Protein AF-A0A7J4QMQ7-F1 (afdb_monomer_lite)

Structure (mmCIF, N/CA/C/O backbone):
data_AF-A0A7J4QMQ7-F1
#
_entry.id   AF-A0A7J4QMQ7-F1
#
loop_
_atom_site.group_PDB
_atom_site.id
_atom_site.type_symbol
_atom_site.label_atom_id
_atom_site.label_alt_id
_atom_site.label_comp_id
_atom_site.label_asym_id
_atom_site.label_entity_id
_atom_site.label_seq_id
_atom_site.pdbx_PDB_ins_code
_atom_site.Cartn_x
_atom_site.Cartn_y
_atom_site.Cartn_z
_atom_site.occupancy
_atom_site.B_iso_or_equiv
_atom_site.auth_seq_id
_atom_site.auth_comp_id
_atom_site.auth_asym_id
_atom_site.auth_atom_id
_atom_site.pdbx_PDB_model_num
ATOM 1 N N . ALA A 1 1 ? 21.573 -12.320 -39.645 1.00 33.09 1 ALA A N 1
ATOM 2 C CA . ALA A 1 1 ? 21.555 -10.868 -39.887 1.00 33.09 1 ALA A CA 1
ATOM 3 C C . ALA A 1 1 ? 20.693 -10.239 -38.806 1.00 33.09 1 ALA A C 1
ATOM 5 O O . ALA A 1 1 ? 19.535 -10.604 -38.671 1.00 33.09 1 ALA A O 1
ATOM 6 N N . VAL A 1 2 ? 21.326 -9.428 -37.966 1.00 36.09 2 VAL A N 1
ATOM 7 C CA . VAL A 1 2 ? 20.721 -8.630 -36.896 1.00 36.09 2 VAL A CA 1
ATOM 8 C C . VAL A 1 2 ? 19.966 -7.461 -37.534 1.00 36.09 2 VAL A C 1
ATOM 10 O O . VAL A 1 2 ? 20.568 -6.804 -38.377 1.00 36.09 2 VAL A O 1
ATOM 13 N N . ALA A 1 3 ? 18.703 -7.240 -37.145 1.00 29.95 3 ALA A N 1
ATOM 14 C CA . ALA A 1 3 ? 17.911 -5.991 -37.208 1.00 29.95 3 ALA A CA 1
ATOM 15 C C . ALA A 1 3 ? 16.416 -6.364 -37.321 1.00 29.95 3 ALA A C 1
ATOM 17 O O . ALA A 1 3 ? 16.060 -7.148 -38.188 1.00 29.95 3 ALA A O 1
ATOM 18 N N . ALA A 1 4 ? 15.470 -5.884 -36.525 1.00 35.38 4 ALA A N 1
ATOM 19 C CA . ALA A 1 4 ? 15.498 -4.983 -35.391 1.00 35.38 4 ALA A CA 1
ATOM 20 C C . ALA A 1 4 ? 14.372 -5.451 -34.460 1.00 35.38 4 ALA A C 1
ATOM 22 O O . ALA A 1 4 ? 13.206 -5.476 -34.849 1.00 35.38 4 ALA A O 1
ATOM 23 N N . ALA A 1 5 ? 14.728 -5.868 -33.248 1.00 35.22 5 ALA A N 1
ATOM 24 C CA . ALA A 1 5 ? 13.763 -5.901 -32.168 1.00 35.22 5 ALA A CA 1
ATOM 25 C C . ALA A 1 5 ? 13.475 -4.434 -31.838 1.00 35.22 5 ALA A C 1
ATOM 27 O O . ALA A 1 5 ? 14.260 -3.786 -31.148 1.00 35.22 5 ALA A O 1
ATOM 28 N N . GLU A 1 6 ? 12.396 -3.882 -32.391 1.00 38.44 6 GLU A N 1
ATOM 29 C CA . GLU A 1 6 ? 11.774 -2.686 -31.829 1.00 38.44 6 GLU A CA 1
ATOM 30 C C . GLU A 1 6 ? 11.161 -3.079 -30.481 1.00 38.44 6 GLU A C 1
ATOM 32 O O . GLU A 1 6 ? 9.956 -3.232 -30.319 1.00 38.44 6 GLU A O 1
ATOM 37 N N . THR A 1 7 ? 12.024 -3.281 -29.486 1.00 44.56 7 THR A N 1
ATOM 38 C CA . THR A 1 7 ? 11.683 -3.247 -28.066 1.00 44.56 7 THR A CA 1
ATOM 39 C C . THR A 1 7 ? 11.388 -1.794 -27.712 1.00 44.56 7 THR A C 1
ATOM 41 O O . THR A 1 7 ? 12.202 -1.089 -27.111 1.00 44.56 7 THR A O 1
ATOM 44 N N . GLY A 1 8 ? 10.238 -1.315 -28.187 1.00 38.66 8 GLY A N 1
ATOM 45 C CA . GLY A 1 8 ? 9.666 -0.039 -27.803 1.00 38.66 8 GLY A CA 1
ATOM 46 C C . GLY A 1 8 ? 9.314 -0.103 -26.325 1.00 38.66 8 GLY A C 1
ATOM 47 O O . GLY A 1 8 ? 8.508 -0.922 -25.902 1.00 38.66 8 GLY A O 1
ATOM 48 N N . ALA A 1 9 ? 9.948 0.762 -25.539 1.00 46.59 9 ALA A N 1
ATOM 49 C CA . ALA A 1 9 ? 9.897 0.788 -24.081 1.00 46.59 9 ALA A CA 1
ATOM 50 C C . ALA A 1 9 ? 8.491 0.949 -23.472 1.00 46.59 9 ALA A C 1
ATOM 52 O O . ALA A 1 9 ? 8.365 0.893 -22.257 1.00 46.59 9 ALA A O 1
ATOM 53 N N . LEU A 1 10 ? 7.446 1.130 -24.278 1.00 49.47 10 LEU A N 1
ATOM 54 C CA . LEU A 1 10 ? 6.048 1.102 -23.884 1.00 49.47 10 LEU A CA 1
ATOM 55 C C . LEU A 1 10 ? 5.227 0.717 -25.128 1.00 49.47 10 LEU A C 1
ATOM 57 O O . LEU A 1 10 ? 4.951 1.581 -25.958 1.00 49.47 10 LEU A O 1
ATOM 61 N N . ASP A 1 11 ? 4.692 -0.505 -25.201 1.00 52.41 11 ASP A N 1
ATOM 62 C CA . ASP A 1 11 ? 3.476 -0.810 -25.991 1.00 52.41 11 ASP A CA 1
ATOM 63 C C . ASP A 1 11 ? 2.231 -0.097 -25.390 1.00 52.41 11 ASP A C 1
ATOM 65 O O . ASP A 1 11 ? 1.110 -0.599 -25.372 1.00 52.41 11 ASP A O 1
ATOM 69 N N . GLY A 1 12 ? 2.426 1.109 -24.845 1.00 51.53 12 GLY A N 1
ATOM 70 C CA . GLY A 1 12 ? 1.435 1.966 -24.203 1.00 51.53 12 GLY A CA 1
ATOM 71 C C . GLY A 1 12 ? 0.657 2.840 -25.186 1.00 51.53 12 GLY A C 1
ATOM 72 O O . GLY A 1 12 ? -0.088 3.714 -24.755 1.00 51.53 12 GLY A O 1
ATOM 73 N N . VAL A 1 13 ? 0.818 2.627 -26.496 1.00 55.34 13 VAL A N 1
ATOM 74 C CA . VAL A 1 13 ? 0.095 3.385 -27.534 1.00 55.34 13 VAL A CA 1
ATOM 75 C C . VAL A 1 13 ? -1.342 2.876 -27.700 1.00 55.34 13 VAL A C 1
ATOM 77 O O . VAL A 1 13 ? -2.222 3.624 -28.113 1.00 55.34 13 VAL A O 1
ATOM 80 N N . ASN A 1 14 ? -1.611 1.625 -27.313 1.00 58.56 14 ASN A N 1
ATOM 81 C CA . ASN A 1 14 ? -2.950 1.049 -27.344 1.00 58.56 14 ASN A CA 1
ATOM 82 C C . ASN A 1 14 ? -3.477 0.815 -25.919 1.00 58.56 14 ASN A C 1
ATOM 84 O O . ASN A 1 14 ? -3.188 -0.227 -25.326 1.00 58.56 14 ASN A O 1
ATOM 88 N N . PRO A 1 15 ? -4.320 1.714 -25.378 1.00 57.81 15 PRO A N 1
ATOM 89 C CA . PRO A 1 15 ? -4.917 1.557 -24.046 1.00 57.81 15 PRO A CA 1
ATOM 90 C C . PRO A 1 15 ? -5.819 0.315 -23.909 1.00 57.81 15 PRO A C 1
ATOM 92 O O . PRO A 1 15 ? -6.215 -0.039 -22.803 1.00 57.81 15 PRO A O 1
ATOM 95 N N . PHE A 1 16 ? -6.125 -0.360 -25.022 1.00 61.28 16 PHE A N 1
ATOM 96 C CA . PHE A 1 16 ? -6.943 -1.572 -25.089 1.00 61.28 16 PHE A CA 1
ATOM 97 C C . PHE A 1 16 ? -6.141 -2.862 -25.328 1.00 61.28 16 PHE A C 1
ATOM 99 O O . PHE A 1 16 ? -6.741 -3.930 -25.449 1.00 61.28 16 PHE A O 1
ATOM 106 N N . LEU A 1 17 ? -4.801 -2.810 -25.377 1.00 63.38 17 LEU A N 1
ATOM 107 C CA . LEU A 1 17 ? -3.978 -4.025 -25.376 1.00 63.38 17 LEU A CA 1
ATOM 108 C C . LEU A 1 17 ? -3.992 -4.659 -23.979 1.00 63.38 17 LEU A C 1
ATOM 110 O O . LEU A 1 17 ? -3.070 -4.500 -23.182 1.00 63.38 17 LEU A O 1
ATOM 114 N N . LEU A 1 18 ? -5.045 -5.432 -23.704 1.00 59.81 18 LEU A N 1
ATOM 115 C CA . LEU A 1 18 ? -5.242 -6.192 -22.462 1.00 59.81 18 LEU A CA 1
ATOM 116 C C . LEU A 1 18 ? -4.141 -7.236 -22.191 1.00 59.81 18 LEU A C 1
ATOM 118 O O . LEU A 1 18 ? -4.106 -7.800 -21.100 1.00 59.81 18 LEU A O 1
ATOM 122 N N . GLY A 1 19 ? -3.260 -7.491 -23.166 1.00 63.00 19 GLY A N 1
ATOM 123 C CA . GLY A 1 19 ? -2.072 -8.332 -23.018 1.00 63.00 19 GLY A CA 1
ATOM 124 C C . GLY A 1 19 ? -0.883 -7.639 -22.341 1.00 63.00 19 GLY A C 1
ATOM 125 O O . GLY A 1 19 ? 0.058 -8.324 -21.949 1.00 63.00 19 GLY A O 1
ATOM 126 N N . SER A 1 20 ? -0.910 -6.309 -22.175 1.00 67.81 20 SER A N 1
ATOM 127 C CA . SER A 1 20 ? 0.129 -5.594 -21.428 1.00 67.81 20 SER A CA 1
ATOM 128 C C . SER A 1 20 ? -0.042 -5.827 -19.917 1.00 67.81 20 SER A C 1
ATOM 130 O O . SER A 1 20 ? -1.152 -5.695 -19.398 1.00 67.81 20 SER A O 1
ATOM 132 N N . PRO A 1 21 ? 1.026 -6.144 -19.171 1.00 71.94 21 PRO A N 1
ATOM 133 C CA . PRO A 1 21 ? 0.942 -6.384 -17.729 1.00 71.94 21 PRO A CA 1
ATOM 134 C C . PRO A 1 21 ? 0.787 -5.102 -16.892 1.00 71.94 21 PRO A C 1
ATOM 136 O O . PRO A 1 21 ? 0.358 -5.170 -15.738 1.00 71.94 21 PRO A O 1
ATOM 139 N N . VAL A 1 22 ? 1.084 -3.923 -17.453 1.00 76.38 22 VAL A N 1
ATOM 140 C CA . VAL A 1 22 ? 1.082 -2.646 -16.714 1.00 76.38 22 VAL A CA 1
ATOM 141 C C . VAL A 1 22 ? -0.323 -2.224 -16.238 1.00 76.38 22 VAL A C 1
ATOM 143 O O . VAL A 1 22 ? -0.464 -1.927 -15.048 1.00 76.38 22 VAL A O 1
ATOM 146 N N . PRO A 1 23 ? -1.386 -2.228 -17.074 1.00 79.62 23 PRO A N 1
ATOM 147 C CA . PRO A 1 23 ? -2.733 -1.860 -16.628 1.00 79.62 23 PRO A CA 1
ATOM 148 C C . PRO A 1 23 ? -3.275 -2.779 -15.527 1.00 79.62 23 PRO A C 1
ATOM 150 O O . PRO A 1 23 ? -3.863 -2.304 -14.555 1.00 79.62 23 PRO A O 1
ATOM 153 N N . TRP A 1 24 ? -3.032 -4.088 -15.639 1.00 81.12 24 TRP A N 1
ATOM 154 C CA . TRP A 1 24 ? -3.447 -5.074 -14.638 1.00 81.12 24 TRP A CA 1
ATOM 155 C C . TRP A 1 24 ? -2.735 -4.876 -13.304 1.00 81.12 24 TRP A C 1
ATOM 157 O O . TRP A 1 24 ? -3.365 -4.937 -12.248 1.00 81.12 24 TRP A O 1
ATOM 167 N N . MET A 1 25 ? -1.439 -4.575 -13.339 1.00 82.81 25 MET A N 1
ATOM 168 C CA . MET A 1 25 ? -0.678 -4.246 -12.141 1.00 82.81 25 MET A CA 1
ATOM 169 C C . MET A 1 25 ? -1.217 -2.985 -11.456 1.00 82.81 25 MET A C 1
ATOM 171 O O . MET A 1 25 ? -1.396 -2.991 -10.241 1.00 82.81 25 MET A O 1
ATOM 175 N N . LEU A 1 26 ? -1.513 -1.917 -12.205 1.00 83.94 26 LEU A N 1
ATOM 176 C CA . LEU A 1 26 ? -2.085 -0.688 -11.641 1.00 83.94 26 LEU A CA 1
ATOM 177 C C . LEU A 1 26 ? -3.480 -0.921 -11.053 1.00 83.94 26 LEU A C 1
ATOM 179 O O . LEU A 1 26 ? -3.784 -0.419 -9.971 1.00 83.94 26 LEU A O 1
ATOM 183 N N . PHE A 1 27 ? -4.307 -1.718 -11.727 1.00 86.81 27 PHE A N 1
ATOM 184 C CA . PHE A 1 27 ? -5.602 -2.133 -11.200 1.00 86.81 27 PHE A CA 1
ATOM 185 C C . PHE A 1 27 ? -5.447 -2.872 -9.864 1.00 86.81 27 PHE A C 1
ATOM 187 O O . PHE A 1 27 ? -6.081 -2.495 -8.878 1.00 86.81 27 PHE A O 1
ATOM 194 N N . LEU A 1 28 ? -4.560 -3.871 -9.804 1.00 89.00 28 LEU A N 1
ATOM 195 C CA . LEU A 1 28 ? -4.277 -4.619 -8.578 1.00 89.00 28 LEU A CA 1
ATOM 196 C C . LEU A 1 28 ? -3.680 -3.732 -7.483 1.00 89.00 28 LEU A C 1
ATOM 198 O O . LEU A 1 28 ? -4.026 -3.910 -6.320 1.00 89.00 28 LEU A O 1
ATOM 202 N N . LEU A 1 29 ? -2.835 -2.760 -7.833 1.00 88.31 29 LEU A N 1
ATOM 203 C CA . LEU A 1 29 ? -2.266 -1.799 -6.888 1.00 88.31 29 LEU A CA 1
ATOM 204 C C . LEU A 1 29 ? -3.378 -1.024 -6.180 1.00 88.31 29 LEU A C 1
ATOM 206 O O . LEU A 1 29 ? -3.421 -1.013 -4.951 1.00 88.31 29 LEU A O 1
ATOM 210 N N . ILE A 1 30 ? -4.289 -0.406 -6.942 1.00 90.12 30 ILE A N 1
ATOM 211 C CA . ILE A 1 30 ? -5.415 0.340 -6.370 1.00 90.12 30 ILE A CA 1
ATOM 212 C C . ILE A 1 30 ? -6.313 -0.603 -5.574 1.00 90.12 30 ILE A C 1
ATOM 214 O O . ILE A 1 30 ? -6.601 -0.331 -4.411 1.00 90.12 30 ILE A O 1
ATOM 218 N N . PHE A 1 31 ? -6.689 -1.742 -6.157 1.00 90.69 31 PHE A N 1
ATOM 219 C CA . PHE A 1 31 ? -7.579 -2.708 -5.523 1.00 90.69 31 PHE A CA 1
ATOM 220 C C . PHE A 1 31 ? -7.034 -3.237 -4.190 1.00 90.69 31 PHE A C 1
ATOM 222 O O . PHE A 1 31 ? -7.785 -3.347 -3.226 1.00 90.69 31 PHE A O 1
ATOM 229 N N . LEU A 1 32 ? -5.737 -3.543 -4.104 1.00 89.25 32 LEU A N 1
ATOM 230 C CA . LEU A 1 32 ? -5.105 -4.034 -2.878 1.00 89.25 32 LEU A CA 1
ATOM 231 C C . LEU A 1 32 ? -4.826 -2.917 -1.865 1.00 89.25 32 LEU A C 1
ATOM 233 O O . LEU A 1 32 ? -4.814 -3.181 -0.665 1.00 89.25 32 LEU A O 1
ATOM 237 N N . TRP A 1 33 ? -4.609 -1.680 -2.317 1.00 89.56 33 TRP A N 1
ATOM 238 C CA . TRP A 1 33 ? -4.378 -0.518 -1.453 1.00 89.56 33 TRP A CA 1
ATOM 239 C C . TRP A 1 33 ? -5.665 0.041 -0.833 1.00 89.56 33 TRP A C 1
ATOM 241 O O . TRP A 1 33 ? -5.642 0.533 0.298 1.00 89.56 33 TRP A O 1
ATOM 251 N N . THR A 1 34 ? -6.798 -0.053 -1.529 1.00 88.31 34 THR A N 1
ATOM 252 C CA . THR A 1 34 ? -8.070 0.517 -1.071 1.00 88.31 34 THR A CA 1
ATOM 253 C C . THR A 1 34 ? -8.558 -0.061 0.272 1.00 88.31 34 THR A C 1
ATOM 255 O O . THR A 1 34 ? -8.872 0.735 1.162 1.00 88.31 34 THR A O 1
ATOM 258 N N . PRO A 1 35 ? -8.586 -1.393 0.494 1.00 87.19 35 PRO A N 1
ATOM 259 C CA . PRO A 1 35 ? -8.998 -1.969 1.773 1.00 87.19 35 PRO A CA 1
ATOM 260 C C . PRO A 1 35 ? -8.157 -1.501 2.974 1.00 87.19 35 PRO A C 1
ATOM 262 O O . PRO A 1 35 ? -8.743 -0.947 3.907 1.00 87.19 35 PRO A O 1
ATOM 265 N N . PRO A 1 36 ? -6.810 -1.621 2.983 1.00 85.56 36 PRO A N 1
ATOM 266 C CA . PRO A 1 36 ? -6.008 -1.202 4.131 1.00 85.56 36 PRO A CA 1
ATOM 267 C C . PRO A 1 36 ? -6.055 0.316 4.370 1.00 85.56 36 PRO A C 1
ATOM 269 O O . PRO A 1 36 ? -5.984 0.748 5.523 1.00 85.56 36 PRO A O 1
ATOM 272 N N . HIS A 1 37 ? -6.242 1.132 3.325 1.00 87.12 37 HIS A N 1
ATOM 273 C CA . HIS A 1 37 ? -6.464 2.574 3.461 1.00 87.12 37 HIS A CA 1
ATOM 274 C C . HIS A 1 37 ? -7.784 2.894 4.180 1.00 87.12 37 HIS A C 1
ATOM 276 O O . HIS A 1 37 ? -7.785 3.622 5.177 1.00 87.12 37 HIS A O 1
ATOM 282 N N . PHE A 1 38 ? -8.904 2.323 3.724 1.00 86.94 38 PHE A N 1
ATOM 283 C CA . PHE A 1 38 ? -10.208 2.571 4.347 1.00 86.94 38 PHE A CA 1
ATOM 284 C C . PHE A 1 38 ? -10.302 1.997 5.757 1.00 86.94 38 PHE A C 1
ATOM 286 O O . PHE A 1 38 ? -10.863 2.632 6.648 1.00 86.94 38 PHE A O 1
ATOM 293 N N . TRP A 1 39 ? -9.708 0.833 5.997 1.00 86.44 39 TRP A N 1
ATOM 294 C CA . TRP A 1 39 ? -9.671 0.232 7.325 1.00 86.44 39 TRP A CA 1
ATOM 295 C C . TRP A 1 39 ? -8.859 1.054 8.326 1.00 86.44 39 TRP A C 1
ATOM 297 O O . TRP A 1 39 ? -9.259 1.155 9.484 1.00 86.44 39 TRP A O 1
ATOM 307 N N . ALA A 1 40 ? -7.778 1.712 7.897 1.00 84.88 40 ALA A N 1
ATOM 308 C CA . ALA A 1 40 ? -7.054 2.653 8.752 1.00 84.88 40 ALA A CA 1
ATOM 309 C C . ALA A 1 40 ? -7.926 3.860 9.152 1.00 84.88 40 ALA A C 1
ATOM 311 O O . ALA A 1 40 ? -7.893 4.286 10.308 1.00 84.88 40 ALA A O 1
ATOM 312 N N . LEU A 1 41 ? -8.753 4.375 8.233 1.00 83.69 41 LEU A N 1
ATOM 313 C CA . LEU A 1 41 ? -9.710 5.447 8.530 1.00 83.69 41 LEU A CA 1
ATOM 314 C C . LEU A 1 41 ? -10.827 4.976 9.475 1.00 83.69 41 LEU A C 1
ATOM 316 O O . LEU A 1 41 ? -11.194 5.698 10.405 1.00 83.69 41 LEU A O 1
ATOM 320 N N . ALA A 1 42 ? -11.329 3.758 9.262 1.00 82.62 42 ALA A N 1
ATOM 321 C CA . ALA A 1 42 ? -12.334 3.131 10.113 1.00 82.62 42 ALA A CA 1
ATOM 322 C C . ALA A 1 42 ? -11.836 2.978 11.554 1.00 82.62 42 ALA A C 1
ATOM 324 O O . ALA A 1 42 ? -12.524 3.377 12.488 1.00 82.62 42 ALA A O 1
ATOM 325 N N . LEU A 1 43 ? -10.604 2.492 11.731 1.00 80.12 43 LEU A N 1
ATOM 326 C CA . LEU A 1 43 ? -9.951 2.389 13.039 1.00 80.12 43 LEU A CA 1
ATOM 327 C C . LEU A 1 43 ? -9.711 3.759 13.682 1.00 80.12 43 LEU A C 1
ATOM 329 O O . LEU A 1 43 ? -9.846 3.903 14.893 1.00 80.12 43 LEU A O 1
ATOM 333 N N . TYR A 1 44 ? -9.373 4.778 12.889 1.00 82.00 44 TYR A N 1
ATOM 334 C CA . TYR A 1 44 ? -9.159 6.127 13.405 1.00 82.00 44 TYR A CA 1
ATOM 335 C C . TYR A 1 44 ? -10.444 6.763 13.958 1.00 82.00 44 TYR A C 1
ATOM 337 O O . TYR A 1 44 ? -10.398 7.377 15.025 1.00 82.00 44 TYR A O 1
ATOM 345 N N . ARG A 1 45 ? -11.581 6.634 13.259 1.00 78.56 45 ARG A N 1
ATOM 346 C CA . ARG A 1 45 ? -12.858 7.250 13.671 1.00 78.56 45 ARG A CA 1
ATOM 347 C C . ARG A 1 45 ? -13.882 6.241 14.197 1.00 78.56 45 ARG A C 1
ATOM 349 O O . ARG A 1 45 ? -15.077 6.519 14.122 1.00 78.56 45 ARG A O 1
ATOM 356 N N . SER A 1 46 ? -13.441 5.107 14.741 1.00 74.69 46 SER A N 1
ATOM 357 C CA . SER A 1 46 ? -14.326 4.030 15.215 1.00 74.69 46 SER A CA 1
ATOM 358 C C . SER A 1 46 ? -15.433 4.540 16.140 1.00 74.69 46 SER A C 1
ATOM 360 O O . SER A 1 46 ? -16.603 4.283 15.885 1.00 74.69 46 SER A O 1
ATOM 362 N N . GLY A 1 47 ? -15.100 5.378 17.129 1.00 73.19 47 GLY A N 1
ATOM 363 C CA . GLY A 1 47 ? -16.085 5.938 18.062 1.00 73.19 47 GLY A CA 1
ATOM 364 C C . GLY A 1 47 ? -17.170 6.806 17.409 1.00 73.19 47 GLY A C 1
ATOM 365 O O . GLY A 1 47 ? -18.298 6.846 17.889 1.00 73.19 47 GLY A O 1
ATOM 366 N N . GLU A 1 48 ? -16.870 7.473 16.293 1.00 77.75 48 GLU A N 1
ATOM 367 C CA . GLU A 1 48 ? -17.855 8.272 15.551 1.00 77.75 48 GLU A CA 1
ATOM 368 C C . GLU A 1 48 ? -18.719 7.388 14.643 1.00 77.75 48 GLU A C 1
ATOM 370 O O . GLU A 1 48 ? -19.919 7.621 14.512 1.00 77.75 48 GLU A O 1
ATOM 375 N N . TYR A 1 49 ? -18.135 6.336 14.062 1.00 75.56 49 TYR A N 1
ATOM 376 C CA . TYR A 1 49 ? -18.872 5.356 13.262 1.00 75.56 49 TYR A CA 1
ATOM 377 C C . TYR A 1 49 ? -19.809 4.492 14.109 1.00 75.56 49 TYR A C 1
ATOM 379 O O . TYR A 1 49 ? -20.933 4.230 13.680 1.00 75.56 49 TYR A O 1
ATOM 387 N N . ALA A 1 50 ? -19.392 4.138 15.328 1.00 72.81 50 ALA A N 1
ATOM 388 C CA . ALA A 1 50 ? -20.224 3.452 16.309 1.00 72.81 50 ALA A CA 1
ATOM 389 C C . ALA A 1 50 ? -21.441 4.306 16.703 1.00 72.81 50 ALA A C 1
ATOM 391 O O . ALA A 1 50 ? -22.572 3.824 16.664 1.00 72.81 50 ALA A O 1
ATOM 392 N N . LYS A 1 51 ? -21.242 5.604 16.984 1.00 79.50 51 LYS A N 1
ATOM 393 C CA . LYS A 1 51 ? -22.347 6.551 17.241 1.00 79.50 51 LYS A CA 1
ATOM 394 C C . LYS A 1 51 ? -23.291 6.686 16.045 1.00 79.50 51 LYS A C 1
ATOM 396 O O . LYS A 1 51 ? -24.498 6.800 16.228 1.00 79.50 51 LYS A O 1
ATOM 401 N N . ALA A 1 52 ? -22.750 6.663 14.828 1.00 79.50 52 ALA A N 1
ATOM 402 C CA . ALA A 1 52 ? -23.522 6.762 13.593 1.00 79.50 52 ALA A CA 1
ATOM 403 C C . ALA A 1 52 ? -24.149 5.428 13.138 1.00 79.50 52 ALA A C 1
ATOM 405 O O . ALA A 1 52 ? -24.797 5.398 12.094 1.00 79.50 52 ALA A O 1
ATOM 406 N N . SER A 1 53 ? -23.970 4.332 13.891 1.00 75.12 53 SER A N 1
ATOM 407 C CA . SER A 1 53 ? -24.463 2.988 13.544 1.00 75.12 53 SER A CA 1
ATOM 408 C C . SER A 1 53 ? -24.042 2.512 12.144 1.00 75.12 53 SER A C 1
ATOM 410 O O . SER A 1 53 ? -24.783 1.793 11.475 1.00 75.12 53 SER A O 1
ATOM 412 N N . VAL A 1 54 ? -22.852 2.910 11.677 1.00 73.75 54 VAL A N 1
ATOM 413 C CA . VAL A 1 54 ? -22.330 2.504 10.364 1.00 73.75 54 VAL A CA 1
ATOM 414 C C . VAL A 1 54 ? -21.570 1.181 10.516 1.00 73.75 54 VAL A C 1
ATOM 416 O O . VAL A 1 54 ? -20.525 1.164 11.172 1.00 73.75 54 VAL A O 1
ATOM 419 N N . PRO A 1 55 ? -22.036 0.071 9.907 1.00 70.44 55 PRO A N 1
ATOM 420 C CA . PRO A 1 55 ? -21.386 -1.228 10.038 1.00 70.44 55 PRO 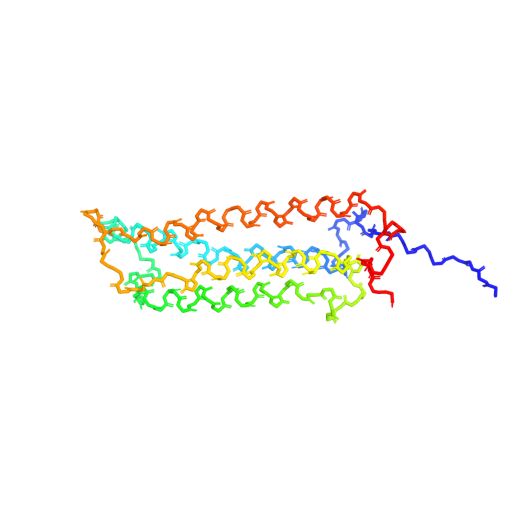A CA 1
ATOM 421 C C . PRO A 1 55 ? -20.101 -1.262 9.206 1.00 70.44 55 PRO A C 1
ATOM 423 O O . PRO A 1 55 ? -20.107 -1.581 8.018 1.00 70.44 55 PRO A O 1
ATOM 426 N N . MET A 1 56 ? -18.977 -0.928 9.835 1.00 75.19 56 MET A N 1
ATOM 427 C CA . MET A 1 56 ? -17.646 -1.078 9.249 1.00 75.19 56 MET A CA 1
ATOM 428 C C . MET A 1 56 ? -16.918 -2.306 9.802 1.00 75.19 56 MET A C 1
ATOM 430 O O . MET A 1 56 ? -17.282 -2.851 10.841 1.00 75.19 56 MET A O 1
ATOM 434 N N . MET A 1 57 ? -15.883 -2.772 9.091 1.00 71.62 57 MET A N 1
ATOM 435 C CA . MET A 1 57 ? -15.153 -4.012 9.418 1.00 71.62 57 MET A CA 1
ATOM 436 C C . MET A 1 57 ? -14.663 -4.050 10.878 1.00 71.62 57 MET A C 1
ATOM 438 O O . MET A 1 57 ? -14.707 -5.095 11.529 1.00 71.62 57 MET A O 1
ATOM 442 N N . ASN A 1 58 ? -14.241 -2.896 11.397 1.00 68.31 58 ASN A N 1
ATOM 443 C CA . ASN A 1 58 ? -13.812 -2.706 12.779 1.00 68.31 58 ASN A CA 1
ATOM 444 C C . ASN A 1 58 ? -14.950 -2.895 13.793 1.00 68.31 58 ASN A C 1
ATOM 446 O O . ASN A 1 58 ? -14.693 -3.440 14.859 1.00 68.31 58 ASN A O 1
ATOM 450 N N . GLU A 1 59 ? -16.180 -2.502 13.463 1.00 68.94 59 GLU A N 1
ATOM 451 C CA . GLU A 1 59 ? -17.359 -2.659 14.326 1.00 68.94 59 GLU A CA 1
ATOM 452 C C . GLU A 1 59 ? -17.919 -4.090 14.267 1.00 68.94 59 GLU A C 1
ATOM 454 O O . GLU A 1 59 ? -18.364 -4.631 15.272 1.00 68.94 59 GLU A O 1
ATOM 459 N N . VAL A 1 60 ? -17.848 -4.748 13.102 1.00 74.44 60 VAL A N 1
ATOM 460 C CA . VAL A 1 60 ? -18.411 -6.099 12.907 1.00 74.44 60 VAL A CA 1
ATOM 461 C C . VAL A 1 60 ? -17.479 -7.208 13.409 1.00 74.44 60 VAL A C 1
ATOM 463 O O . VAL A 1 60 ? -17.941 -8.183 13.999 1.00 74.44 60 VAL A O 1
ATOM 466 N N . ARG A 1 61 ? -16.166 -7.109 13.150 1.00 76.38 61 ARG A N 1
ATOM 467 C CA . ARG A 1 61 ? -15.172 -8.143 13.522 1.00 76.38 61 ARG A CA 1
ATOM 468 C C . ARG A 1 61 ? -14.126 -7.671 14.533 1.00 76.38 61 ARG A C 1
ATOM 470 O O . ARG A 1 61 ? -13.225 -8.435 14.885 1.00 76.38 61 ARG A O 1
ATOM 477 N N . GLY A 1 62 ? -14.223 -6.430 14.996 1.00 78.94 62 GLY A N 1
ATOM 478 C CA . GLY A 1 62 ? -13.273 -5.836 15.926 1.00 78.94 62 GLY A CA 1
ATOM 479 C C . GLY A 1 62 ? -12.043 -5.219 15.251 1.00 78.94 62 GLY A C 1
ATOM 480 O O . GLY A 1 62 ? -11.656 -5.542 14.118 1.00 78.94 62 GLY A O 1
ATOM 481 N N . ALA A 1 63 ? -11.370 -4.346 16.002 1.00 78.62 63 ALA A N 1
ATOM 482 C CA . ALA A 1 63 ? -10.167 -3.645 15.560 1.00 78.62 63 ALA A CA 1
ATOM 483 C 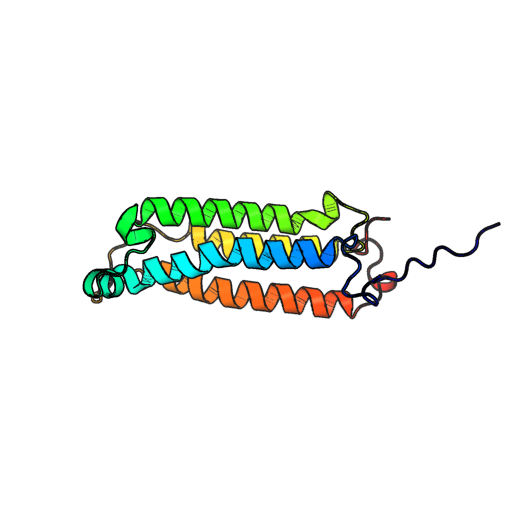C . ALA A 1 63 ? -9.001 -4.599 15.230 1.00 78.62 63 ALA A C 1
ATOM 485 O O . ALA A 1 63 ? -8.311 -4.422 14.225 1.00 78.62 63 ALA A O 1
ATOM 486 N N . LYS A 1 64 ? -8.821 -5.664 16.030 1.00 79.38 64 LYS A N 1
ATOM 487 C CA . LYS A 1 64 ? -7.764 -6.674 15.831 1.00 79.38 64 LYS A CA 1
ATOM 488 C C . LYS A 1 64 ? -7.898 -7.396 14.485 1.00 79.38 64 LYS A C 1
ATOM 490 O O . LYS A 1 64 ? -6.913 -7.504 13.759 1.00 79.38 64 LYS A O 1
ATOM 495 N N . SER A 1 65 ? -9.104 -7.847 14.126 1.00 83.06 65 SER A N 1
ATOM 496 C CA . SER A 1 65 ? -9.346 -8.550 12.854 1.00 83.06 65 SER A CA 1
ATOM 497 C C . SER A 1 65 ? -9.083 -7.644 11.650 1.00 83.06 65 SER A C 1
ATOM 499 O O . SER A 1 65 ? -8.392 -8.038 10.710 1.00 83.06 65 SER A O 1
ATOM 501 N N . THR A 1 66 ? -9.552 -6.397 11.729 1.00 85.00 66 THR A N 1
ATOM 502 C CA . THR A 1 66 ? -9.345 -5.376 10.695 1.00 85.00 66 THR A CA 1
ATOM 503 C C . THR A 1 66 ? -7.856 -5.107 10.459 1.00 85.00 66 THR A C 1
ATOM 505 O O . THR A 1 66 ? -7.403 -5.087 9.318 1.00 85.00 66 THR A O 1
ATOM 508 N N . LEU A 1 67 ? -7.060 -5.003 11.528 1.00 83.69 67 LEU A N 1
ATOM 509 C CA . LEU A 1 67 ? -5.608 -4.834 11.422 1.00 83.69 67 LEU A CA 1
ATOM 510 C C . LEU A 1 67 ? -4.896 -6.044 10.817 1.00 83.69 67 LEU A C 1
ATOM 512 O O . LEU A 1 67 ? -3.968 -5.865 10.029 1.00 83.69 67 LEU A O 1
ATOM 516 N N . VAL A 1 68 ? -5.302 -7.265 11.172 1.00 86.75 68 VAL A N 1
ATOM 517 C CA . VAL A 1 68 ? -4.725 -8.483 10.581 1.00 86.75 68 VAL A CA 1
ATOM 518 C C . VAL A 1 68 ? -4.971 -8.504 9.077 1.00 86.75 68 VAL A C 1
ATOM 520 O O . VAL A 1 68 ? -4.031 -8.738 8.319 1.00 86.75 68 VAL A O 1
ATOM 523 N N . GLN A 1 69 ? -6.189 -8.186 8.633 1.00 87.56 69 GLN A N 1
ATOM 524 C CA . GLN A 1 69 ? -6.477 -8.093 7.205 1.00 87.56 69 GLN A CA 1
ATOM 525 C C . GLN A 1 69 ? -5.644 -6.988 6.549 1.00 87.56 69 GLN A C 1
ATOM 527 O O . GLN A 1 69 ? -4.961 -7.278 5.572 1.00 87.56 69 GLN A O 1
ATOM 532 N N . SER A 1 70 ? -5.573 -5.775 7.114 1.00 86.94 70 SER A N 1
ATOM 533 C CA . SER A 1 70 ? -4.711 -4.711 6.568 1.00 86.94 70 SER A CA 1
ATOM 534 C C . SER A 1 70 ? -3.267 -5.179 6.352 1.00 86.94 70 SER A C 1
ATOM 536 O O . SER A 1 70 ? -2.684 -4.901 5.307 1.00 86.94 70 SER A O 1
ATOM 538 N N . LYS A 1 71 ? -2.698 -5.941 7.298 1.00 88.12 71 LYS A N 1
ATOM 539 C CA . LYS A 1 71 ? -1.338 -6.500 7.183 1.00 88.12 71 LYS A CA 1
ATOM 540 C C . LYS A 1 71 ? -1.213 -7.499 6.030 1.00 88.12 71 LYS A C 1
ATOM 542 O O . LYS A 1 71 ? -0.230 -7.444 5.295 1.00 88.12 71 LYS A O 1
ATOM 547 N N . VAL A 1 72 ? -2.204 -8.373 5.841 1.00 91.06 72 VAL A N 1
ATOM 548 C CA . VAL A 1 72 ? -2.238 -9.328 4.717 1.00 91.06 72 VAL A CA 1
ATOM 549 C C . VAL A 1 72 ? -2.275 -8.591 3.375 1.00 91.06 72 VAL A C 1
ATOM 551 O O . VAL A 1 72 ?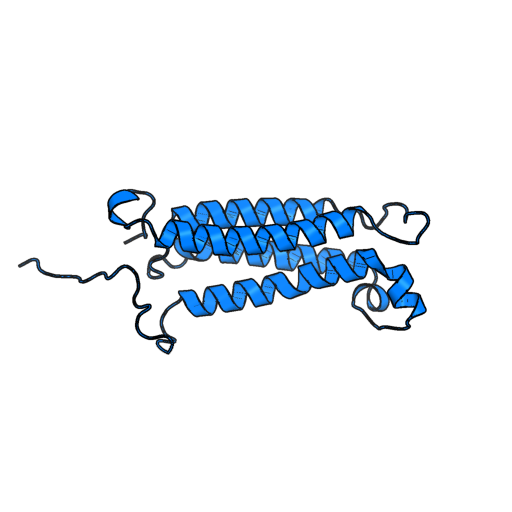 -1.494 -8.916 2.484 1.00 91.06 72 VAL A O 1
ATOM 554 N N . TYR A 1 73 ? -3.100 -7.549 3.242 1.00 89.38 73 TYR A N 1
ATOM 555 C CA . TYR A 1 73 ? -3.151 -6.739 2.018 1.00 89.38 73 TYR A CA 1
ATOM 556 C C . TYR A 1 73 ? -1.844 -5.973 1.770 1.00 89.38 73 TYR A C 1
ATOM 558 O O . TYR A 1 73 ? -1.373 -5.918 0.635 1.00 89.38 73 TYR A O 1
ATOM 566 N N . CYS A 1 74 ? -1.192 -5.448 2.813 1.00 88.31 74 CYS A N 1
ATOM 567 C CA . CYS A 1 74 ? 0.141 -4.850 2.680 1.00 88.31 74 CYS A CA 1
ATOM 568 C C . CYS A 1 74 ? 1.196 -5.858 2.207 1.00 88.31 74 CYS A C 1
ATOM 570 O O . CYS A 1 74 ? 2.073 -5.498 1.423 1.00 88.31 74 CYS A O 1
ATOM 572 N N . LEU A 1 75 ? 1.115 -7.115 2.653 1.00 89.44 75 LEU A N 1
ATOM 573 C CA . LEU A 1 75 ? 1.995 -8.175 2.163 1.00 89.44 75 LEU A CA 1
ATOM 574 C C . LEU A 1 75 ? 1.719 -8.484 0.685 1.00 89.44 75 LEU A C 1
ATOM 576 O O . LEU A 1 75 ? 2.658 -8.631 -0.090 1.00 89.44 75 LEU A O 1
ATOM 580 N N . MET A 1 76 ? 0.451 -8.509 0.269 1.00 89.75 76 MET A N 1
ATOM 581 C CA . MET A 1 76 ? 0.089 -8.665 -1.144 1.00 89.75 76 MET A CA 1
ATOM 582 C C . MET A 1 76 ? 0.590 -7.504 -2.013 1.00 89.75 76 MET A C 1
ATOM 584 O O . MET A 1 76 ? 1.084 -7.746 -3.110 1.00 89.75 76 MET A O 1
ATOM 588 N N . LEU A 1 77 ? 0.545 -6.261 -1.520 1.00 87.31 77 LEU A N 1
ATOM 589 C CA . LEU A 1 77 ? 1.150 -5.107 -2.201 1.00 87.31 77 LEU A CA 1
ATOM 590 C C . LEU A 1 77 ? 2.668 -5.260 -2.360 1.00 87.31 77 LEU A C 1
ATOM 592 O O . LEU A 1 77 ? 3.218 -4.900 -3.398 1.00 87.31 77 LEU A O 1
ATOM 596 N N . LEU A 1 78 ? 3.349 -5.826 -1.360 1.00 88.19 78 LEU A N 1
ATOM 597 C CA . LEU A 1 78 ? 4.778 -6.116 -1.457 1.00 88.19 78 LEU A CA 1
ATOM 598 C C . LEU A 1 78 ? 5.072 -7.191 -2.513 1.00 88.19 78 LEU A C 1
ATOM 600 O O . LEU A 1 78 ? 6.033 -7.057 -3.265 1.00 88.19 78 LEU A O 1
ATOM 604 N N . LEU A 1 79 ? 4.237 -8.229 -2.605 1.00 87.88 79 LEU A N 1
ATOM 605 C CA . LEU A 1 79 ? 4.349 -9.230 -3.671 1.00 87.88 79 LEU A CA 1
ATOM 606 C C . LEU A 1 79 ? 4.115 -8.603 -5.052 1.00 87.88 79 LEU A C 1
ATOM 608 O O . LEU A 1 79 ? 4.838 -8.921 -5.994 1.00 87.88 79 LEU A O 1
ATOM 612 N N . LEU A 1 80 ? 3.169 -7.663 -5.159 1.00 86.38 80 LEU A N 1
ATOM 613 C CA . LEU A 1 80 ? 2.908 -6.913 -6.389 1.00 86.38 80 LEU A CA 1
ATOM 614 C C . LEU A 1 80 ? 4.109 -6.044 -6.808 1.00 86.38 80 LEU A C 1
ATOM 616 O O . LEU A 1 80 ? 4.414 -5.953 -7.992 1.00 86.38 80 LEU A O 1
ATOM 620 N N . ALA A 1 81 ? 4.840 -5.456 -5.858 1.00 84.06 81 ALA A N 1
ATOM 621 C CA . ALA A 1 81 ? 6.079 -4.727 -6.150 1.00 84.06 81 ALA A CA 1
ATOM 622 C C . ALA A 1 81 ? 7.180 -5.625 -6.757 1.00 84.06 81 ALA A C 1
ATOM 624 O O . ALA A 1 81 ? 8.042 -5.153 -7.495 1.00 84.06 81 ALA A O 1
ATOM 625 N N . GLY A 1 82 ? 7.130 -6.935 -6.490 1.00 80.44 82 GLY A N 1
ATOM 626 C CA . GLY A 1 82 ? 8.041 -7.930 -7.056 1.00 80.44 82 GLY A CA 1
ATOM 627 C C . GLY A 1 82 ? 7.711 -8.372 -8.486 1.00 80.44 82 GLY A C 1
ATOM 628 O O . GLY A 1 82 ? 8.461 -9.171 -9.044 1.00 80.44 82 GLY A O 1
ATOM 629 N N . VAL A 1 83 ? 6.628 -7.877 -9.100 1.00 78.69 83 VAL A N 1
ATOM 630 C CA . VAL A 1 83 ? 6.198 -8.273 -10.457 1.00 78.69 83 VAL A CA 1
ATOM 631 C C . VAL A 1 83 ? 7.324 -8.230 -11.499 1.00 78.69 83 VAL A C 1
ATOM 633 O O . VAL A 1 83 ? 7.434 -9.204 -12.237 1.00 78.69 83 VAL A O 1
ATOM 636 N N . PRO A 1 84 ? 8.213 -7.217 -11.551 1.00 72.12 84 PRO A N 1
ATOM 637 C CA . PRO A 1 84 ? 9.286 -7.190 -12.552 1.00 72.12 84 PRO A CA 1
ATOM 638 C C . PRO A 1 84 ? 10.305 -8.332 -12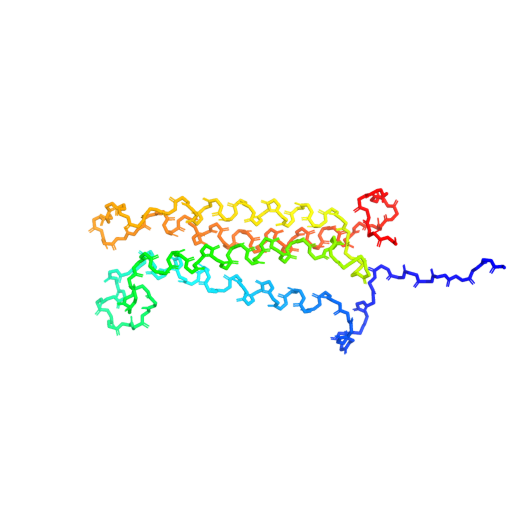.412 1.00 72.12 84 PRO A C 1
ATOM 640 O O . PRO A 1 84 ? 10.971 -8.678 -13.381 1.00 72.12 84 PRO A O 1
ATOM 643 N N . VAL A 1 85 ? 10.415 -8.940 -11.225 1.00 72.44 85 VAL A N 1
ATOM 644 C CA . VAL A 1 85 ? 11.292 -10.096 -10.972 1.00 72.44 85 VAL A CA 1
ATOM 645 C C . VAL A 1 85 ? 10.621 -11.398 -11.412 1.00 72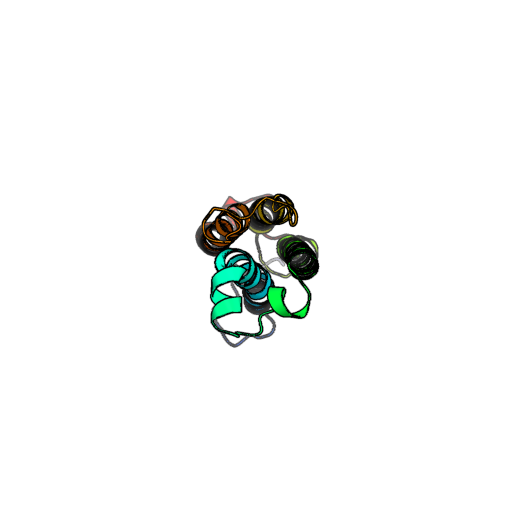.44 85 VAL A C 1
ATOM 647 O O . VAL A 1 85 ? 11.270 -12.258 -12.001 1.00 72.44 85 VAL A O 1
ATOM 650 N N . PHE A 1 86 ? 9.321 -11.550 -11.145 1.00 73.56 86 PHE A N 1
ATOM 651 C CA . PHE A 1 86 ? 8.558 -12.747 -11.524 1.00 73.56 86 PHE A CA 1
ATOM 652 C C . PHE A 1 86 ? 8.125 -12.747 -12.994 1.00 73.56 86 PHE A C 1
ATOM 654 O O . PHE A 1 86 ? 7.888 -13.809 -13.565 1.00 73.56 86 PHE A O 1
ATOM 661 N N . TRP A 1 87 ? 8.020 -11.565 -13.602 1.00 70.00 87 TRP A N 1
ATOM 662 C CA . TRP A 1 87 ? 7.584 -11.366 -14.978 1.00 70.00 87 TRP A CA 1
ATOM 663 C C . TRP A 1 87 ? 8.535 -10.398 -15.713 1.00 70.00 87 TRP A C 1
ATOM 665 O O . TRP A 1 87 ? 8.202 -9.223 -15.903 1.00 70.00 87 TRP A O 1
ATOM 675 N N . PRO A 1 88 ? 9.716 -10.876 -16.160 1.00 66.31 88 PRO A N 1
ATOM 676 C CA . PRO A 1 88 ? 10.696 -10.070 -16.904 1.00 66.31 88 PRO A CA 1
ATOM 677 C C . PRO A 1 88 ? 10.120 -9.430 -18.175 1.00 66.31 88 PRO A C 1
ATOM 679 O O . PRO A 1 88 ? 10.371 -8.266 -18.468 1.00 66.31 88 PRO A O 1
ATOM 682 N N . ALA A 1 89 ? 9.208 -10.138 -18.852 1.00 63.41 89 ALA A N 1
ATOM 683 C CA . ALA A 1 89 ? 8.492 -9.668 -20.042 1.00 63.41 89 ALA A CA 1
ATOM 684 C C . ALA A 1 89 ? 7.511 -8.502 -19.782 1.00 63.41 89 ALA A C 1
ATOM 686 O O . ALA A 1 89 ? 6.699 -8.169 -20.641 1.00 63.41 89 ALA A O 1
ATOM 687 N N . SER A 1 90 ? 7.527 -7.901 -18.587 1.00 66.31 90 SER A N 1
ATOM 688 C CA . SER A 1 90 ? 6.641 -6.794 -18.230 1.00 66.31 90 SER A CA 1
ATOM 689 C C . SER A 1 90 ? 7.118 -5.455 -18.767 1.00 66.31 90 SER A C 1
ATOM 691 O O . SER A 1 90 ? 6.346 -4.498 -18.775 1.00 66.31 90 SER A O 1
ATOM 693 N N . GLY A 1 91 ? 8.382 -5.377 -19.197 1.00 66.06 91 GLY A N 1
ATOM 694 C CA . GLY A 1 91 ? 9.002 -4.136 -19.656 1.00 66.06 91 GLY A CA 1
ATOM 695 C C . GLY A 1 91 ? 9.220 -3.114 -18.535 1.00 66.06 91 GLY A C 1
ATOM 696 O O . GLY A 1 91 ? 9.705 -2.017 -18.797 1.00 66.06 91 GLY A O 1
ATOM 697 N N . LEU A 1 92 ? 8.886 -3.455 -17.285 1.00 70.62 92 LEU A N 1
ATOM 698 C CA . LEU A 1 92 ? 9.080 -2.579 -16.138 1.00 70.62 92 LEU A CA 1
ATOM 699 C C . LEU A 1 92 ? 10.549 -2.610 -15.694 1.00 70.62 92 LEU A C 1
ATOM 701 O O . LEU A 1 92 ? 11.107 -3.693 -15.503 1.00 70.62 92 LEU A O 1
ATOM 705 N N . PRO A 1 93 ? 11.186 -1.445 -15.482 1.00 75.31 93 PRO A N 1
ATOM 706 C CA . PRO A 1 93 ? 12.562 -1.398 -15.006 1.00 75.31 93 PRO A CA 1
ATOM 707 C C . PRO A 1 93 ? 12.716 -2.019 -13.617 1.00 75.31 93 PRO A C 1
ATOM 709 O O . PRO A 1 93 ? 11.880 -1.799 -12.733 1.00 75.31 93 PRO A O 1
ATOM 712 N N . LEU A 1 94 ? 13.838 -2.703 -13.376 1.00 77.38 94 LEU A N 1
ATOM 713 C CA . LEU A 1 94 ? 14.178 -3.232 -12.051 1.00 77.38 94 LEU A CA 1
ATOM 714 C C . LEU A 1 94 ? 14.226 -2.115 -10.993 1.00 77.38 94 LEU A C 1
ATOM 716 O O . LEU A 1 94 ? 13.858 -2.331 -9.838 1.00 77.38 94 LEU A O 1
ATOM 720 N N . LEU A 1 95 ? 14.606 -0.895 -11.397 1.00 77.94 95 LEU A N 1
ATOM 721 C CA . LEU A 1 95 ? 14.564 0.284 -10.531 1.00 77.94 95 LEU A CA 1
ATOM 722 C C . LEU A 1 95 ? 13.172 0.517 -9.926 1.00 77.94 95 LEU A C 1
ATOM 724 O O . LEU A 1 95 ? 13.073 0.833 -8.742 1.00 77.94 95 LEU A O 1
ATOM 728 N N . TRP A 1 96 ? 12.104 0.324 -10.706 1.00 81.62 96 TRP A N 1
ATOM 729 C CA . TRP A 1 96 ? 10.737 0.475 -10.209 1.00 81.62 96 TRP A CA 1
ATOM 730 C C . TRP A 1 96 ? 10.375 -0.622 -9.204 1.00 81.62 96 TRP A C 1
ATOM 732 O O . TRP A 1 96 ? 9.724 -0.341 -8.200 1.00 81.62 96 TRP A O 1
ATOM 742 N N . ALA A 1 97 ? 10.842 -1.858 -9.410 1.00 83.25 97 ALA A N 1
ATOM 743 C CA . ALA A 1 97 ? 10.652 -2.943 -8.443 1.00 83.25 97 ALA A CA 1
ATOM 744 C C . ALA A 1 97 ? 11.288 -2.600 -7.085 1.00 83.25 97 ALA A C 1
ATOM 746 O O . ALA A 1 97 ? 10.680 -2.777 -6.032 1.00 83.25 97 ALA A O 1
ATOM 747 N N . ILE A 1 98 ? 12.505 -2.045 -7.104 1.00 84.44 98 ILE A N 1
ATOM 748 C CA . ILE A 1 98 ? 13.239 -1.671 -5.889 1.00 84.44 98 ILE A CA 1
ATOM 749 C C . ILE A 1 98 ? 12.538 -0.517 -5.162 1.00 84.44 98 ILE A C 1
ATOM 751 O O . ILE A 1 98 ? 12.329 -0.590 -3.946 1.00 84.44 98 ILE A O 1
ATOM 755 N N . THR A 1 99 ? 12.146 0.542 -5.880 1.00 86.56 99 THR A N 1
ATOM 756 C CA . THR A 1 99 ? 11.469 1.696 -5.267 1.00 86.56 99 THR A CA 1
ATOM 757 C C . THR A 1 99 ? 10.091 1.323 -4.729 1.00 86.56 99 THR A C 1
ATOM 759 O O . THR A 1 99 ? 9.764 1.678 -3.593 1.00 86.56 99 THR A O 1
ATOM 762 N N . SER A 1 100 ? 9.304 0.558 -5.489 1.00 86.25 100 SER A N 1
ATOM 763 C CA . SER A 1 100 ? 7.977 0.102 -5.070 1.00 86.25 100 SER A CA 1
ATOM 764 C C . SER A 1 100 ? 8.034 -0.871 -3.894 1.00 86.25 100 SER A C 1
ATOM 766 O O . SER A 1 100 ? 7.219 -0.759 -2.973 1.00 86.25 100 SER A O 1
ATOM 768 N N . ALA A 1 101 ? 9.023 -1.769 -3.849 1.00 87.94 101 ALA A N 1
ATOM 769 C CA . ALA A 1 101 ? 9.237 -2.654 -2.707 1.00 87.94 101 ALA A CA 1
ATOM 770 C C . ALA A 1 101 ? 9.621 -1.851 -1.456 1.00 87.94 101 ALA A C 1
ATOM 772 O O . ALA A 1 101 ? 9.045 -2.064 -0.388 1.00 87.94 101 ALA A O 1
ATOM 773 N N . GLY A 1 102 ? 10.520 -0.869 -1.589 1.00 90.06 102 GLY A N 1
ATOM 774 C CA . GLY A 1 102 ? 10.901 0.028 -0.496 1.00 90.06 102 GLY A CA 1
ATOM 775 C C . GLY A 1 102 ? 9.719 0.834 0.053 1.00 90.06 102 GLY A C 1
ATOM 776 O O . GLY A 1 102 ? 9.499 0.871 1.267 1.00 90.06 102 GLY A O 1
ATOM 777 N N . LEU A 1 103 ? 8.906 1.418 -0.833 1.00 89.12 103 LEU A N 1
ATOM 778 C CA . LEU A 1 103 ? 7.680 2.133 -0.465 1.00 89.12 103 LEU A CA 1
ATOM 779 C C . LEU A 1 103 ? 6.668 1.204 0.218 1.00 89.12 103 LEU A C 1
ATOM 781 O O . LEU A 1 103 ? 6.067 1.581 1.227 1.00 89.12 103 LEU A O 1
ATOM 785 N N . SER A 1 104 ? 6.508 -0.020 -0.290 1.00 88.56 104 SER A N 1
ATOM 786 C CA . SER A 1 104 ? 5.558 -1.000 0.249 1.00 88.56 104 SER A CA 1
ATOM 787 C C . SER A 1 104 ? 5.987 -1.492 1.629 1.00 88.56 104 SER A C 1
ATOM 789 O O . SER A 1 104 ? 5.152 -1.567 2.527 1.00 88.56 104 SER A O 1
ATOM 791 N N . LEU A 1 105 ? 7.286 -1.717 1.854 1.00 89.75 105 LEU A N 1
ATOM 792 C CA . LEU A 1 105 ? 7.848 -2.019 3.176 1.00 89.75 105 LEU A CA 1
ATOM 793 C C . LEU A 1 105 ? 7.676 -0.853 4.155 1.00 89.75 105 LEU A C 1
ATOM 795 O O . LEU A 1 105 ? 7.335 -1.058 5.322 1.00 89.75 105 LEU A O 1
ATOM 799 N N . TRP A 1 106 ? 7.880 0.382 3.695 1.00 89.56 106 TRP A N 1
ATOM 800 C CA . TRP A 1 106 ? 7.688 1.575 4.519 1.00 89.56 106 TRP A CA 1
ATOM 801 C C . TRP A 1 106 ? 6.223 1.767 4.937 1.00 89.56 106 TRP A C 1
ATOM 803 O O . TRP A 1 106 ? 5.939 2.098 6.099 1.00 89.56 106 TRP A O 1
ATOM 813 N N . TYR A 1 107 ? 5.287 1.511 4.019 1.00 86.62 107 TYR A N 1
ATOM 814 C CA . TYR A 1 107 ? 3.858 1.516 4.314 1.00 86.62 107 TYR A CA 1
ATOM 815 C C . TYR A 1 107 ? 3.467 0.359 5.242 1.00 86.62 107 TYR A C 1
ATOM 817 O O . TYR A 1 107 ? 2.844 0.602 6.279 1.00 86.62 107 TYR A O 1
ATOM 825 N N . ALA A 1 108 ? 3.913 -0.864 4.949 1.00 87.06 108 ALA A N 1
ATOM 826 C CA . ALA A 1 108 ? 3.729 -2.039 5.796 1.00 87.06 108 ALA A CA 1
ATOM 827 C C . ALA A 1 108 ? 4.187 -1.754 7.233 1.00 87.06 108 ALA A C 1
ATOM 829 O O . ALA A 1 108 ? 3.393 -1.853 8.167 1.00 87.06 108 ALA A O 1
ATOM 830 N N . LYS A 1 109 ? 5.414 -1.261 7.434 1.00 87.31 109 LYS A N 1
ATOM 831 C CA . LYS A 1 109 ? 5.928 -0.901 8.766 1.00 87.31 109 LYS A CA 1
ATOM 832 C C . LYS A 1 109 ? 4.989 0.038 9.534 1.00 87.31 109 LYS A C 1
ATOM 834 O O . LYS A 1 109 ? 4.907 -0.049 10.754 1.00 87.31 109 LYS A O 1
ATOM 839 N N . SER A 1 110 ? 4.261 0.916 8.843 1.00 84.44 110 SER A N 1
ATOM 840 C CA . SER A 1 110 ? 3.262 1.792 9.468 1.00 84.44 110 SER A CA 1
ATOM 841 C C . SER A 1 110 ? 2.042 1.053 9.992 1.00 84.44 110 SER A C 1
ATOM 843 O O . SER A 1 110 ? 1.590 1.361 11.087 1.00 84.44 110 SER A O 1
ATOM 845 N N . VAL A 1 111 ? 1.549 0.075 9.231 1.00 82.38 111 VAL A N 1
ATOM 846 C CA . VAL A 1 111 ? 0.391 -0.752 9.583 1.00 82.38 111 VAL A CA 1
ATOM 847 C C . VAL A 1 111 ? 0.766 -1.733 10.692 1.00 82.38 111 VAL A C 1
ATOM 849 O O . VAL A 1 111 ? -0.005 -1.953 11.621 1.00 82.38 111 VAL A O 1
ATOM 852 N N . TRP A 1 112 ? 1.980 -2.286 10.645 1.00 82.94 112 TRP A N 1
ATOM 853 C CA . TRP A 1 112 ? 2.509 -3.153 11.699 1.00 82.94 112 TRP A CA 1
ATOM 854 C C . TRP A 1 112 ? 2.773 -2.423 13.014 1.00 82.94 112 TRP A C 1
ATOM 856 O O . TRP A 1 112 ? 2.662 -3.046 14.064 1.00 82.94 112 TRP A O 1
ATOM 866 N N . ALA A 1 113 ? 3.080 -1.126 12.962 1.00 82.00 113 ALA A N 1
ATOM 867 C CA . ALA A 1 113 ? 3.246 -0.300 14.152 1.00 82.00 113 ALA A CA 1
ATOM 868 C C . ALA A 1 113 ? 1.917 0.068 14.833 1.00 82.00 113 ALA A C 1
ATOM 870 O O . ALA A 1 113 ? 1.957 0.609 15.937 1.00 82.00 113 ALA A O 1
ATOM 871 N N . ILE A 1 114 ? 0.761 -0.179 14.201 1.00 77.62 114 ILE A N 1
ATOM 872 C CA . ILE A 1 114 ? -0.537 0.050 14.842 1.00 77.62 114 ILE A CA 1
ATOM 873 C C . ILE A 1 114 ? -0.737 -1.022 15.908 1.00 77.62 114 ILE A C 1
ATOM 875 O O . ILE A 1 114 ? -0.775 -2.219 15.606 1.00 77.62 114 ILE A O 1
ATOM 879 N N . ASP A 1 115 ? -0.881 -0.564 17.143 1.00 73.94 115 ASP A N 1
ATOM 880 C CA . ASP A 1 115 ? -1.165 -1.414 18.284 1.00 73.94 115 ASP A CA 1
ATOM 881 C C . ASP A 1 115 ? -2.685 -1.426 18.531 1.00 73.94 115 ASP A C 1
ATOM 883 O O . ASP A 1 115 ? -3.259 -0.359 18.764 1.00 73.94 115 ASP A O 1
ATOM 887 N N . PRO A 1 116 ? -3.359 -2.589 18.437 1.00 65.06 116 PRO A N 1
ATOM 888 C CA . PRO A 1 116 ? -4.790 -2.692 18.704 1.00 65.06 116 PRO A CA 1
ATOM 889 C C . PRO A 1 116 ? -5.178 -2.394 20.159 1.00 65.06 116 PRO A C 1
ATOM 891 O O . PRO A 1 116 ? -6.365 -2.214 20.422 1.00 65.06 116 PRO A O 1
ATOM 894 N N . GLU A 1 117 ? -4.220 -2.422 21.090 1.00 64.00 117 GLU A N 1
ATOM 895 C CA . GLU A 1 117 ? -4.435 -2.233 22.532 1.00 64.00 117 GLU A CA 1
ATOM 896 C C . GLU A 1 117 ? -3.994 -0.842 23.012 1.00 64.00 117 GLU A C 1
ATOM 898 O O . GLU A 1 117 ? -4.019 -0.557 24.208 1.00 64.00 117 GLU A O 1
ATOM 903 N N . GLU A 1 118 ? -3.607 0.042 22.086 1.00 67.12 118 GLU A N 1
ATOM 904 C CA . GLU A 1 118 ? -3.263 1.420 22.420 1.00 67.12 118 GLU A CA 1
ATOM 905 C C . GLU A 1 118 ? -4.461 2.130 23.075 1.00 67.12 118 GLU A C 1
ATOM 907 O O . GLU A 1 118 ? -5.581 2.023 22.560 1.00 67.12 118 GLU A O 1
ATOM 912 N N . PRO A 1 119 ? -4.253 2.867 24.188 1.00 60.19 119 PRO A N 1
ATOM 913 C CA . PRO A 1 119 ? -5.322 3.637 24.801 1.00 60.19 119 PRO A CA 1
ATOM 914 C C . PRO A 1 119 ? -5.910 4.603 23.773 1.00 60.19 119 PRO A C 1
ATOM 916 O O . PRO A 1 119 ? -5.189 5.346 23.102 1.00 60.19 119 PRO A O 1
ATOM 919 N N . PHE A 1 120 ? -7.233 4.562 23.641 1.00 65.25 120 PHE A N 1
ATOM 920 C CA . PHE A 1 120 ? -7.955 5.527 22.831 1.00 65.25 120 PHE A CA 1
ATOM 921 C C . PHE A 1 120 ? -7.719 6.929 23.401 1.00 65.25 120 PHE A C 1
ATOM 923 O O . PHE A 1 120 ? -7.759 7.122 24.614 1.00 65.25 120 PHE A O 1
ATOM 930 N N . ASP A 1 121 ? -7.474 7.894 22.517 1.00 64.56 121 ASP A N 1
ATOM 931 C CA . ASP A 1 121 ? -7.395 9.314 22.875 1.00 64.56 121 ASP A CA 1
ATOM 932 C C . ASP A 1 121 ? -8.718 9.789 23.513 1.00 64.56 121 ASP A C 1
ATOM 934 O O . ASP A 1 121 ? -9.742 9.120 23.352 1.00 64.56 121 ASP A O 1
ATOM 938 N N . ASP A 1 122 ? -8.744 10.970 24.140 1.00 59.41 122 ASP A N 1
ATOM 939 C CA . ASP A 1 122 ? -9.920 11.563 24.819 1.00 59.41 122 ASP A CA 1
ATOM 940 C C . ASP A 1 122 ? -11.187 11.618 23.931 1.00 59.41 122 ASP A C 1
ATOM 942 O O . ASP A 1 122 ? -12.314 11.715 24.413 1.00 59.41 122 ASP A O 1
ATOM 946 N N . ASN A 1 123 ? -11.015 11.507 22.610 1.00 58.47 123 ASN A N 1
ATOM 947 C CA . ASN A 1 123 ? -12.076 11.457 21.604 1.00 58.47 123 ASN A CA 1
ATOM 948 C C . ASN A 1 123 ? -12.475 10.036 21.141 1.00 58.47 123 ASN A C 1
ATOM 950 O O . ASN A 1 123 ? -13.203 9.907 20.153 1.00 58.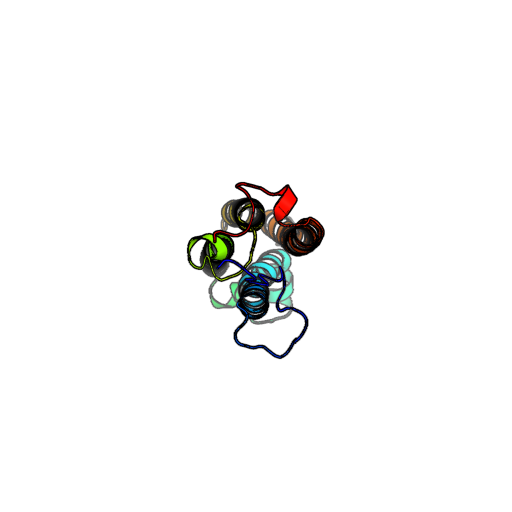47 123 ASN A O 1
ATOM 954 N N . GLY A 1 124 ? -11.973 8.968 21.767 1.00 62.34 124 GLY A N 1
ATOM 955 C CA . GLY A 1 124 ? -12.210 7.581 21.349 1.00 62.34 124 GLY A CA 1
ATOM 956 C C . GLY A 1 124 ? -11.489 7.192 20.049 1.00 62.34 124 GLY A C 1
ATOM 957 O O . GLY A 1 124 ? -12.021 6.404 19.267 1.00 62.34 124 GLY A O 1
ATOM 958 N N . ARG A 1 125 ? -10.321 7.790 19.762 1.00 66.00 125 ARG A N 1
ATOM 959 C CA . ARG A 1 125 ? -9.601 7.663 18.474 1.00 66.00 125 ARG A CA 1
ATOM 960 C C . ARG A 1 125 ? -8.261 6.947 18.630 1.00 66.00 125 ARG A C 1
ATOM 962 O O . ARG A 1 125 ? -7.583 7.133 19.634 1.00 66.00 125 ARG A O 1
ATOM 969 N N . MET A 1 126 ? -7.842 6.207 17.598 1.00 72.38 126 MET A N 1
ATOM 970 C CA . MET A 1 126 ? -6.506 5.593 17.522 1.00 72.38 126 MET A CA 1
ATOM 971 C C . MET A 1 126 ? -5.528 6.485 16.727 1.00 72.38 126 MET A C 1
ATOM 973 O O . MET A 1 126 ? -5.579 6.504 15.489 1.00 72.38 126 MET A O 1
ATOM 977 N N . PRO A 1 127 ? -4.603 7.221 17.373 1.00 71.88 127 PRO A N 1
ATOM 978 C CA . PRO A 1 127 ? -3.708 8.156 16.684 1.00 71.88 127 PRO A CA 1
ATOM 979 C C . PRO A 1 127 ? -2.714 7.460 15.737 1.00 71.88 127 PRO A C 1
ATOM 981 O O . PRO A 1 127 ? -2.347 8.017 14.695 1.00 71.88 127 PRO A O 1
ATOM 984 N N . LYS A 1 128 ? -2.296 6.222 16.033 1.00 75.06 128 LYS A N 1
ATOM 985 C CA . LYS A 1 128 ? -1.440 5.436 15.127 1.00 75.06 128 LYS A CA 1
ATOM 986 C C . LYS A 1 128 ? -2.162 5.018 13.843 1.00 75.06 128 LYS A C 1
ATOM 988 O O . LYS A 1 128 ? -1.537 5.019 12.780 1.00 75.06 128 LYS A O 1
ATOM 993 N N . ALA A 1 129 ? -3.467 4.748 13.908 1.00 77.38 129 ALA A N 1
ATOM 994 C CA . ALA A 1 129 ? -4.274 4.451 12.724 1.00 77.38 129 ALA A CA 1
ATOM 995 C C . ALA A 1 129 ? -4.350 5.661 11.777 1.00 77.38 129 ALA A C 1
ATOM 997 O O . ALA A 1 129 ? -4.141 5.510 10.573 1.00 77.38 129 ALA A O 1
ATOM 998 N N . ALA A 1 130 ? -4.504 6.878 12.319 1.00 79.25 130 ALA A N 1
ATOM 999 C CA . ALA A 1 130 ? -4.449 8.113 11.530 1.00 79.25 130 ALA A CA 1
ATOM 1000 C C . ALA A 1 130 ? -3.102 8.279 10.812 1.00 79.25 130 ALA A C 1
ATOM 1002 O O . ALA A 1 130 ? -3.056 8.561 9.614 1.00 79.25 130 ALA A O 1
ATOM 1003 N N . LYS A 1 131 ? -1.986 8.053 11.521 1.00 81.44 131 LYS A N 1
ATOM 1004 C CA . LYS A 1 131 ? -0.644 8.114 10.920 1.00 81.44 131 LYS A CA 1
ATOM 1005 C C . LYS A 1 131 ? -0.492 7.128 9.763 1.00 81.44 131 LYS A C 1
ATOM 1007 O O . LYS A 1 131 ? 0.134 7.478 8.767 1.00 81.44 131 LYS A O 1
ATOM 1012 N N . SER A 1 132 ? -1.043 5.920 9.880 1.00 83.12 132 SER A N 1
ATOM 1013 C CA . SER A 1 132 ? -1.006 4.930 8.799 1.00 83.12 132 SER A CA 1
ATOM 1014 C C . SER A 1 132 ? -1.891 5.328 7.611 1.00 83.12 132 SER A C 1
ATOM 1016 O O . SER A 1 132 ? -1.450 5.201 6.471 1.00 83.12 132 SER A O 1
ATOM 1018 N N . PHE A 1 133 ? -3.071 5.906 7.863 1.00 85.56 133 PHE A N 1
ATOM 1019 C CA . PHE A 1 133 ? -3.954 6.450 6.826 1.00 85.56 133 PHE A CA 1
ATOM 1020 C C . PHE A 1 133 ? -3.273 7.551 6.001 1.00 85.56 133 PHE A C 1
ATOM 1022 O O . PHE A 1 133 ? -3.199 7.455 4.777 1.00 85.56 133 PHE A O 1
ATOM 1029 N N . PHE A 1 134 ? -2.704 8.571 6.653 1.00 84.81 134 PHE A N 1
ATOM 1030 C CA . PHE A 1 134 ? -1.994 9.631 5.928 1.00 84.81 134 PHE A CA 1
ATOM 1031 C C . PHE A 1 134 ? -0.783 9.076 5.182 1.00 84.81 134 PHE A C 1
ATOM 1033 O O . PHE A 1 134 ? -0.521 9.455 4.041 1.00 84.81 134 PHE A O 1
ATOM 1040 N N . ARG A 1 135 ? -0.067 8.123 5.788 1.00 86.44 135 ARG A N 1
ATOM 1041 C CA . ARG A 1 135 ? 1.065 7.471 5.132 1.00 86.44 135 ARG A CA 1
ATOM 1042 C C . ARG A 1 135 ? 0.656 6.705 3.881 1.00 86.44 135 ARG A C 1
ATOM 1044 O O . ARG A 1 135 ? 1.413 6.713 2.918 1.00 86.44 135 ARG A O 1
ATOM 1051 N N . SER A 1 136 ? -0.518 6.078 3.871 1.00 87.19 136 SER A N 1
ATOM 1052 C CA . SER A 1 136 ? -1.003 5.356 2.696 1.00 87.19 136 SER A CA 1
ATOM 1053 C C . SER A 1 136 ? -1.338 6.302 1.536 1.00 87.19 136 SER A C 1
ATOM 1055 O O . SER A 1 136 ? -1.151 5.917 0.384 1.00 87.19 136 SER A O 1
ATOM 1057 N N . LEU A 1 137 ? -1.770 7.538 1.821 1.00 86.75 137 LEU A N 1
ATOM 1058 C CA . LEU A 1 137 ? -1.987 8.575 0.806 1.00 86.75 137 LEU A CA 1
ATOM 1059 C C . LEU A 1 137 ? -0.660 9.011 0.170 1.00 86.75 137 LEU A C 1
ATOM 1061 O O . LEU A 1 137 ? -0.537 9.043 -1.054 1.00 86.75 137 LEU A O 1
ATOM 1065 N N . TYR A 1 138 ? 0.361 9.261 0.998 1.00 89.12 138 TYR A N 1
ATOM 1066 C CA . TYR A 1 138 ? 1.711 9.542 0.505 1.00 89.12 138 TYR A CA 1
ATOM 1067 C C . TYR A 1 138 ? 2.296 8.357 -0.266 1.00 89.12 138 TYR A C 1
ATOM 1069 O O . TYR A 1 138 ? 2.905 8.566 -1.308 1.00 89.12 138 TYR A O 1
ATOM 1077 N N . TYR A 1 139 ? 2.101 7.123 0.211 1.00 88.12 139 TYR A N 1
ATOM 1078 C CA . TYR A 1 139 ? 2.552 5.909 -0.474 1.00 88.12 139 TYR A CA 1
ATOM 1079 C C . TYR A 1 139 ? 2.025 5.850 -1.908 1.00 88.12 139 TYR A C 1
ATOM 1081 O O . TYR A 1 139 ? 2.814 5.671 -2.831 1.00 88.12 139 TYR A O 1
ATOM 1089 N N . LEU A 1 140 ? 0.718 6.055 -2.101 1.00 88.31 140 LEU A N 1
ATOM 1090 C CA . LEU A 1 140 ? 0.121 6.014 -3.431 1.00 88.31 140 LEU A CA 1
ATOM 1091 C C . LEU A 1 140 ? 0.666 7.138 -4.322 1.00 88.31 140 LEU A C 1
ATOM 1093 O O . LEU A 1 140 ? 1.056 6.883 -5.460 1.00 88.31 140 LEU A O 1
ATOM 1097 N N . GLY A 1 141 ? 0.773 8.359 -3.786 1.00 90.12 141 GLY A N 1
ATOM 1098 C CA . GLY A 1 141 ? 1.368 9.491 -4.499 1.00 90.12 141 GLY A CA 1
ATOM 1099 C C . GLY A 1 141 ? 2.809 9.221 -4.943 1.00 90.12 141 GLY A C 1
ATOM 1100 O O . GLY A 1 141 ? 3.147 9.441 -6.104 1.00 90.12 141 GLY A O 1
ATOM 1101 N N . TRP A 1 142 ? 3.643 8.670 -4.057 1.00 90.69 142 TRP A N 1
ATOM 1102 C CA . TRP A 1 142 ? 5.024 8.296 -4.374 1.00 90.69 142 TRP A CA 1
ATOM 1103 C C . TRP A 1 142 ? 5.115 7.116 -5.346 1.00 90.69 142 TRP A C 1
ATOM 1105 O O . TRP A 1 142 ? 5.999 7.108 -6.200 1.00 90.69 142 TRP A O 1
ATOM 1115 N N . MET A 1 143 ? 4.202 6.146 -5.268 1.00 84.81 143 MET A N 1
ATOM 1116 C CA . MET A 1 143 ? 4.136 5.028 -6.214 1.00 84.81 143 MET A CA 1
ATOM 1117 C C . MET A 1 143 ? 3.873 5.518 -7.641 1.00 84.81 143 MET A C 1
ATOM 1119 O O . MET A 1 143 ? 4.628 5.173 -8.548 1.00 84.81 143 MET A O 1
ATOM 1123 N N . PHE A 1 144 ? 2.873 6.380 -7.840 1.00 87.19 144 PHE A N 1
ATOM 1124 C CA . PHE A 1 144 ? 2.602 6.960 -9.158 1.00 87.19 144 PHE A CA 1
ATOM 1125 C C . PHE A 1 144 ? 3.709 7.906 -9.620 1.00 87.19 144 PHE A C 1
ATOM 1127 O O . PHE A 1 144 ? 4.138 7.826 -10.768 1.00 87.19 144 PHE A O 1
ATOM 1134 N N . LEU A 1 145 ? 4.215 8.768 -8.733 1.00 88.94 145 LEU A N 1
ATOM 1135 C CA . LEU A 1 145 ? 5.285 9.697 -9.086 1.00 88.94 145 LEU A CA 1
ATOM 1136 C C . LEU A 1 145 ? 6.561 8.953 -9.493 1.00 88.94 145 LEU A C 1
ATOM 1138 O O . LEU A 1 145 ? 7.162 9.290 -10.507 1.00 88.94 145 LEU A O 1
ATOM 1142 N N . SER A 1 146 ? 6.952 7.919 -8.745 1.00 85.25 146 SER A N 1
ATOM 1143 C CA . SER A 1 146 ? 8.120 7.102 -9.088 1.00 85.25 146 SER A CA 1
ATOM 1144 C C . SER A 1 146 ? 7.940 6.388 -10.426 1.00 85.25 146 SER A C 1
ATOM 1146 O O . SER A 1 146 ? 8.872 6.387 -11.223 1.00 85.25 146 SER A O 1
ATOM 1148 N N . LEU A 1 147 ? 6.747 5.857 -10.719 1.00 82.88 147 LEU A N 1
ATOM 1149 C CA . LEU A 1 147 ? 6.443 5.258 -12.018 1.00 82.88 147 LEU A CA 1
ATOM 1150 C C . LEU A 1 147 ? 6.611 6.272 -13.158 1.00 82.88 147 LEU A C 1
ATOM 1152 O O . LEU A 1 147 ? 7.273 5.962 -14.145 1.00 82.88 147 LEU A O 1
ATOM 1156 N N . VAL A 1 148 ? 6.067 7.485 -13.012 1.00 83.38 148 VAL A N 1
ATOM 1157 C CA . VAL A 1 148 ? 6.174 8.553 -14.022 1.00 83.38 148 VAL A CA 1
ATOM 1158 C C . VAL A 1 148 ? 7.624 8.987 -14.219 1.00 83.38 148 VAL A C 1
ATOM 1160 O O . VAL A 1 148 ? 8.090 9.065 -15.351 1.00 83.38 148 VAL A O 1
ATOM 1163 N N . VAL A 1 149 ? 8.352 9.229 -13.126 1.00 84.38 149 VAL A N 1
ATOM 1164 C CA . VAL A 1 149 ? 9.759 9.647 -13.171 1.00 84.38 149 VAL A CA 1
ATOM 1165 C C . VAL A 1 149 ? 10.615 8.575 -13.838 1.00 84.38 149 VAL A C 1
ATOM 1167 O O . VAL A 1 149 ? 11.381 8.892 -14.738 1.00 84.38 149 VAL A O 1
ATOM 1170 N N . ILE A 1 150 ? 10.461 7.307 -13.451 1.00 78.69 150 ILE A N 1
ATOM 1171 C CA . ILE A 1 150 ? 11.225 6.195 -14.030 1.00 78.69 150 ILE A CA 1
ATOM 1172 C C . ILE A 1 150 ? 10.885 6.014 -15.512 1.00 78.69 150 ILE A C 1
ATOM 1174 O O . ILE A 1 150 ? 11.790 5.808 -16.312 1.00 78.69 150 ILE A O 1
ATOM 1178 N N . SER A 1 151 ? 9.612 6.154 -15.886 1.00 73.00 151 SER A N 1
ATOM 1179 C CA . SER A 1 151 ? 9.180 6.062 -17.287 1.00 73.00 151 SER A CA 1
ATOM 1180 C C . SER A 1 151 ? 9.687 7.225 -18.148 1.00 73.00 151 SER A C 1
ATOM 1182 O O . SER A 1 151 ? 9.772 7.088 -19.364 1.00 73.00 151 SER A O 1
ATOM 1184 N N . ALA A 1 152 ? 10.030 8.368 -17.543 1.00 77.31 152 ALA A N 1
ATOM 1185 C CA . ALA A 1 152 ? 10.603 9.509 -18.252 1.00 77.31 152 ALA A CA 1
ATOM 1186 C C . ALA A 1 152 ? 12.089 9.311 -18.608 1.00 77.31 152 ALA A C 1
ATOM 1188 O O . ALA A 1 152 ? 12.594 9.994 -19.500 1.00 77.31 152 ALA A O 1
ATOM 1189 N N . PHE A 1 153 ? 12.796 8.392 -17.938 1.00 75.69 153 PHE A N 1
ATOM 1190 C CA . PHE A 1 153 ? 14.191 8.083 -18.246 1.00 75.69 153 PHE A CA 1
ATOM 1191 C C . PHE A 1 153 ? 14.286 6.938 -19.266 1.00 75.69 153 PHE A C 1
ATOM 1193 O O . PHE A 1 153 ? 13.693 5.879 -19.058 1.00 75.69 153 PHE A O 1
ATOM 1200 N N . PRO A 1 154 ? 15.051 7.101 -20.363 1.00 63.91 154 PRO A N 1
ATOM 1201 C CA . PRO A 1 154 ? 15.193 6.050 -21.359 1.00 63.91 154 PRO A CA 1
ATOM 1202 C C . PRO A 1 154 ? 15.897 4.816 -20.757 1.00 63.91 154 PRO A C 1
ATOM 1204 O O . PRO A 1 154 ? 16.892 4.971 -20.040 1.00 63.91 154 PRO A O 1
ATOM 1207 N N . PRO A 1 155 ? 15.459 3.581 -21.081 1.00 61.69 155 PRO A N 1
ATOM 1208 C CA . PRO A 1 155 ? 16.048 2.348 -20.543 1.00 61.69 155 PRO A CA 1
ATOM 1209 C C . PRO A 1 155 ? 17.561 2.215 -20.769 1.00 61.69 155 PRO A C 1
ATOM 1211 O O . PRO A 1 155 ? 18.254 1.591 -19.970 1.00 61.69 155 PRO A O 1
ATOM 1214 N N . SER A 1 156 ? 18.092 2.850 -21.819 1.00 60.25 156 SER A N 1
ATOM 1215 C CA . SER A 1 156 ? 19.526 2.886 -22.134 1.00 60.25 156 SER A CA 1
ATOM 1216 C C . SER A 1 156 ? 20.377 3.582 -21.067 1.00 60.25 156 SER A C 1
ATOM 1218 O O . SER A 1 156 ? 21.553 3.256 -20.926 1.00 60.25 156 SER A O 1
ATOM 1220 N N . TRP A 1 157 ? 19.800 4.507 -20.295 1.00 61.81 157 TRP A N 1
ATOM 1221 C CA . TRP A 1 157 ? 20.478 5.184 -19.183 1.00 61.81 157 TRP A CA 1
ATOM 1222 C C . TRP A 1 157 ? 20.456 4.368 -17.888 1.00 61.81 157 TRP A C 1
ATOM 1224 O O . TRP A 1 157 ? 21.274 4.603 -17.002 1.00 61.81 157 TRP A O 1
ATOM 1234 N N . LEU A 1 158 ? 19.533 3.410 -17.769 1.00 60.00 158 LEU A N 1
ATOM 1235 C CA . LEU A 1 158 ? 19.363 2.598 -16.564 1.00 60.00 158 LEU A CA 1
ATOM 1236 C C . LEU A 1 158 ? 20.324 1.402 -16.510 1.00 60.00 158 LEU A C 1
ATOM 1238 O O . LEU A 1 158 ? 20.569 0.877 -15.425 1.00 60.00 158 LEU A O 1
ATOM 1242 N N . GLY A 1 159 ? 20.911 0.990 -17.640 1.00 67.06 159 GLY A N 1
ATOM 1243 C CA . GLY A 1 159 ? 21.891 -0.099 -17.689 1.00 67.06 159 GLY A CA 1
ATOM 1244 C C . GLY A 1 159 ? 21.368 -1.370 -17.007 1.00 67.06 159 GLY A C 1
ATOM 1245 O O . GLY A 1 159 ? 20.329 -1.899 -17.386 1.00 67.06 159 GLY A O 1
ATOM 1246 N N . VAL A 1 160 ? 22.057 -1.827 -15.955 1.00 63.28 160 VAL A N 1
ATOM 1247 C CA . VAL A 1 160 ? 21.693 -3.017 -15.150 1.00 63.28 160 VAL A CA 1
ATOM 1248 C C . VAL A 1 160 ? 20.364 -2.851 -14.383 1.00 63.28 160 VAL A C 1
ATOM 1250 O O . VAL A 1 160 ? 19.762 -3.838 -13.974 1.00 63.28 160 VAL A O 1
ATOM 1253 N N . LEU A 1 161 ? 19.881 -1.618 -14.193 1.00 61.31 161 LEU A N 1
ATOM 1254 C CA . LEU A 1 161 ? 18.612 -1.303 -13.519 1.00 61.31 161 LEU A CA 1
ATOM 1255 C C . LEU A 1 161 ? 17.421 -1.172 -14.487 1.00 61.31 161 LEU A C 1
ATOM 1257 O O . LEU A 1 161 ? 16.314 -0.827 -14.056 1.00 61.31 161 LEU A O 1
ATOM 1261 N N . GLY A 1 162 ? 17.653 -1.402 -15.783 1.00 61.38 162 GLY A N 1
ATOM 1262 C CA . GLY A 1 162 ? 16.623 -1.423 -16.819 1.00 61.38 162 GLY A CA 1
ATOM 1263 C C . GLY A 1 162 ? 15.708 -2.655 -16.736 1.00 61.38 162 GLY A C 1
ATOM 1264 O O . GLY A 1 162 ? 15.760 -3.410 -15.761 1.00 61.38 162 GLY A O 1
ATOM 1265 N N . PRO A 1 163 ? 14.821 -2.849 -17.724 1.00 61.50 163 PRO A N 1
ATOM 1266 C CA . PRO A 1 163 ? 14.013 -4.060 -17.837 1.00 61.50 163 PRO A CA 1
ATOM 1267 C C . PRO A 1 163 ? 14.906 -5.301 -17.962 1.00 61.50 163 PRO A C 1
ATOM 1269 O O . PRO A 1 163 ? 15.933 -5.262 -18.643 1.00 61.50 163 PRO A O 1
ATOM 1272 N N . LEU A 1 164 ? 14.520 -6.396 -17.305 1.00 60.06 164 LEU A N 1
ATOM 1273 C CA . LEU A 1 164 ? 15.177 -7.689 -17.487 1.00 60.06 164 LEU A CA 1
ATOM 1274 C C . LEU A 1 164 ? 14.787 -8.226 -18.873 1.00 60.06 164 LEU A C 1
ATOM 1276 O O . LEU A 1 164 ? 13.626 -8.573 -19.083 1.00 60.06 164 LEU A O 1
ATOM 1280 N N . ASN A 1 165 ? 15.743 -8.229 -19.808 1.00 52.25 165 ASN A N 1
ATOM 1281 C CA . ASN A 1 165 ? 15.592 -8.828 -21.140 1.00 52.25 165 ASN A CA 1
ATOM 1282 C C . ASN A 1 165 ? 15.623 -10.357 -21.075 1.00 52.25 165 ASN A C 1
ATOM 1284 O O . ASN A 1 165 ? 16.480 -10.887 -20.328 1.00 52.25 165 ASN A O 1
#

pLDDT: mean 75.13, std 13.75, range [29.95, 91.06]

Foldseek 3Di:
DDDDPPPPLDPPPDPPPPVAVVVVLVVLLCVLLVLLLVLLVCQFCVVVCVVVVPDDPCNPVNNVVSLVSSLVSLVVQLVSLCCLVVPLVNSAFLLLSVQSNVLSVVLSVLSVPQDSPPDQDPNRGRVSSVVSNVSSVVSVVSNVVVRVVSSVDDQVVCVVRGRDD

Radius of gyration: 19.5 Å; chains: 1; bounding box: 46×24×65 Å

Sequence (165 aa):
AVAAAETGALDGVNPFLLGSPVPWMLFLLIFLWTPPHFWALALYRSGEYAKASVPMMNEVRGAKSTLVQSKVYCLMLLLLAGVPVFWPASGLPLLWAITSAGLSLWYAKSVWAIDPEEPFDDNGRMPKAAKSFFRSLYYLGWMFLSLVVISAFPPSWLGVLGPLN

Secondary structure (DSSP, 8-state):
--------S--TT-TT-TT-HHHHHHHHHHHHHHHHHHHHHHHHTHHHHHHTT---HHHHHHHHHHHHHHHHHHHHHHHHHTHHHH-GGG---HHHHHHHHHHHHHHHHHHHT--TTSPPPTTS--HHHHHHHHHHHHHHHHHHHHHHHHHHS-HHHHGGGS---